Protein AF-A0A9X3Z3B1-F1 (afdb_monomer)

Structure (mmCIF, N/CA/C/O backbone):
data_AF-A0A9X3Z3B1-F1
#
_entry.id   AF-A0A9X3Z3B1-F1
#
loop_
_atom_site.group_PDB
_atom_site.id
_atom_site.type_symbol
_atom_site.label_atom_id
_atom_site.label_alt_id
_atom_site.label_comp_id
_atom_site.label_asym_id
_atom_site.label_entity_id
_atom_site.label_seq_id
_atom_site.pdbx_PDB_ins_code
_atom_site.Cartn_x
_atom_site.Cartn_y
_atom_site.Cartn_z
_atom_site.occupancy
_atom_site.B_iso_or_equiv
_atom_site.auth_seq_id
_atom_site.auth_comp_id
_atom_site.auth_asym_id
_atom_site.auth_atom_id
_atom_site.pdbx_PDB_model_num
ATOM 1 N N . MET A 1 1 ? -7.971 11.967 -8.838 1.00 81.00 1 MET A N 1
ATOM 2 C CA . MET A 1 1 ? -7.558 12.419 -7.472 1.00 81.00 1 MET A CA 1
ATOM 3 C C . MET A 1 1 ? -6.327 11.629 -7.099 1.00 81.00 1 MET A C 1
ATOM 5 O O . MET A 1 1 ? -6.413 10.406 -7.137 1.00 81.00 1 MET A O 1
ATOM 9 N N . LYS A 1 2 ? -5.225 12.298 -6.741 1.00 92.19 2 LYS A N 1
ATOM 10 C CA . LYS A 1 2 ? -3.975 11.600 -6.433 1.00 92.19 2 LYS A CA 1
ATOM 11 C C . LYS A 1 2 ? -4.086 10.761 -5.150 1.00 92.19 2 LYS A C 1
ATOM 13 O O . LYS A 1 2 ? -4.797 11.126 -4.207 1.00 92.19 2 LYS A O 1
ATOM 18 N N . ARG A 1 3 ? -3.428 9.605 -5.148 1.00 94.69 3 ARG A N 1
ATOM 19 C CA . ARG A 1 3 ? -3.309 8.658 -4.034 1.00 94.69 3 ARG A CA 1
ATOM 20 C C . ARG A 1 3 ? -1.833 8.445 -3.736 1.00 94.69 3 ARG A C 1
ATOM 22 O O . ARG A 1 3 ? -1.022 8.413 -4.650 1.00 94.69 3 ARG A O 1
ATOM 29 N N . ARG A 1 4 ? -1.506 8.221 -2.467 1.00 96.62 4 ARG A N 1
ATOM 30 C CA . ARG A 1 4 ? -0.172 7.772 -2.071 1.00 96.62 4 ARG A CA 1
ATOM 31 C C . ARG A 1 4 ? -0.033 6.298 -2.436 1.00 96.62 4 ARG A C 1
ATOM 33 O O . ARG A 1 4 ? -0.866 5.491 -2.013 1.00 96.62 4 ARG A O 1
ATOM 40 N N . VAL A 1 5 ? 0.986 5.943 -3.207 1.00 97.50 5 VAL A N 1
ATOM 41 C CA . VAL A 1 5 ? 1.285 4.555 -3.581 1.00 97.50 5 VAL A CA 1
ATOM 42 C C . VAL A 1 5 ? 2.751 4.250 -3.347 1.00 97.50 5 VAL A C 1
ATOM 44 O O . VAL A 1 5 ? 3.597 5.110 -3.564 1.00 97.50 5 VAL A O 1
ATOM 47 N N . LYS A 1 6 ? 3.050 3.029 -2.915 1.00 97.81 6 LYS A N 1
ATOM 48 C CA . LYS A 1 6 ? 4.405 2.488 -2.911 1.00 97.81 6 LYS A CA 1
ATOM 49 C C . LYS A 1 6 ? 4.588 1.629 -4.149 1.00 97.81 6 LYS A C 1
ATOM 51 O O . LYS A 1 6 ? 3.731 0.786 -4.411 1.00 97.81 6 LYS A O 1
ATOM 56 N N . VAL A 1 7 ? 5.685 1.820 -4.869 1.00 97.75 7 VAL A N 1
ATOM 57 C CA . VAL A 1 7 ? 6.065 0.940 -5.981 1.00 97.75 7 VAL A CA 1
ATOM 58 C C . VAL A 1 7 ? 6.577 -0.377 -5.397 1.00 97.75 7 VAL A C 1
ATOM 60 O O . VAL A 1 7 ? 7.420 -0.367 -4.498 1.00 97.75 7 VAL A O 1
ATOM 63 N N . THR A 1 8 ? 6.025 -1.499 -5.849 1.00 97.00 8 THR A N 1
ATOM 64 C CA . THR A 1 8 ? 6.290 -2.841 -5.305 1.00 97.00 8 THR A CA 1
ATOM 65 C C . THR A 1 8 ? 6.395 -3.880 -6.422 1.00 97.00 8 THR A C 1
ATOM 67 O O . THR A 1 8 ? 5.765 -4.935 -6.356 1.00 97.00 8 THR A O 1
ATOM 70 N N . ILE A 1 9 ? 7.147 -3.570 -7.475 1.00 96.56 9 ILE A N 1
ATOM 71 C CA . ILE A 1 9 ? 7.357 -4.473 -8.610 1.00 96.56 9 ILE A CA 1
ATOM 72 C C . ILE A 1 9 ? 8.182 -5.674 -8.128 1.00 96.56 9 ILE A C 1
ATOM 74 O O . ILE A 1 9 ? 9.300 -5.508 -7.632 1.00 96.56 9 ILE A O 1
ATOM 78 N N . GLU A 1 10 ? 7.615 -6.876 -8.252 1.00 95.00 10 GLU A N 1
ATOM 79 C CA . GLU A 1 10 ? 8.269 -8.138 -7.867 1.00 95.00 10 GLU A CA 1
ATOM 80 C C . GLU A 1 10 ? 9.042 -8.773 -9.031 1.00 95.00 10 GLU A C 1
ATOM 82 O O . GLU A 1 10 ? 10.077 -9.401 -8.809 1.00 95.00 10 GLU A O 1
ATOM 87 N N . ASP A 1 11 ? 8.556 -8.595 -10.262 1.00 94.94 11 ASP A N 1
ATOM 88 C CA . ASP A 1 11 ? 9.176 -9.108 -11.481 1.00 94.94 11 ASP A CA 1
ATOM 89 C C . ASP A 1 11 ? 9.171 -8.034 -12.571 1.00 94.94 11 ASP A C 1
ATOM 91 O O . ASP A 1 11 ? 8.121 -7.554 -12.990 1.00 94.94 11 ASP A O 1
ATOM 95 N N . PHE A 1 12 ? 10.363 -7.669 -13.033 1.00 94.56 12 PHE A N 1
ATOM 96 C CA . PHE A 1 12 ? 10.569 -6.670 -14.080 1.00 94.56 12 PHE A CA 1
ATOM 97 C C . PHE A 1 12 ? 10.581 -7.274 -15.490 1.00 94.56 12 PHE A C 1
ATOM 99 O O . PHE A 1 12 ? 10.636 -6.526 -16.469 1.00 94.56 12 PHE A O 1
ATOM 106 N N . ALA A 1 13 ? 10.556 -8.605 -15.633 1.00 92.44 13 ALA A N 1
ATOM 107 C CA . ALA A 1 13 ? 10.573 -9.247 -16.945 1.00 92.44 13 ALA A CA 1
ATOM 108 C C . ALA A 1 13 ? 9.400 -8.799 -17.842 1.00 92.44 13 ALA A C 1
ATOM 110 O O . ALA A 1 13 ? 9.674 -8.422 -18.984 1.00 92.44 13 ALA A O 1
ATOM 111 N N . PRO A 1 14 ? 8.142 -8.718 -17.353 1.00 90.12 14 PRO A N 1
ATOM 112 C CA . PRO A 1 14 ? 7.031 -8.225 -18.163 1.00 90.12 14 PRO A CA 1
ATOM 113 C C . PRO A 1 14 ? 7.226 -6.776 -18.619 1.00 90.12 14 PRO A C 1
ATOM 115 O O . PRO A 1 14 ? 6.960 -6.463 -19.777 1.00 90.12 14 PRO A O 1
ATOM 118 N N . LEU A 1 15 ? 7.737 -5.894 -17.754 1.00 88.94 15 LEU A N 1
ATOM 119 C CA . LEU A 1 15 ? 8.029 -4.505 -18.123 1.00 88.94 15 L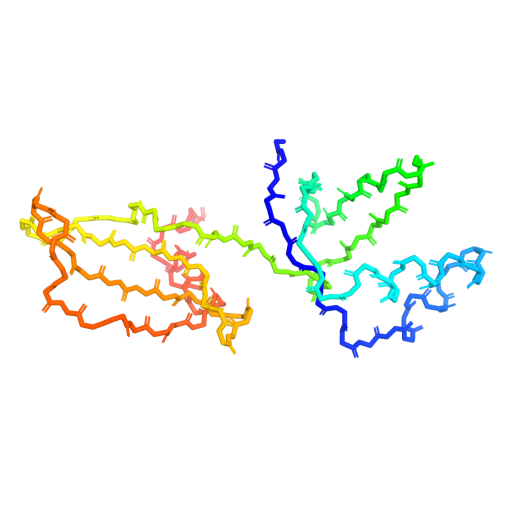EU A CA 1
ATOM 120 C C . LEU A 1 15 ? 9.072 -4.460 -19.242 1.00 88.94 15 LEU A C 1
ATOM 122 O O . LEU A 1 15 ? 8.847 -3.859 -20.288 1.00 88.94 15 LEU A O 1
ATOM 126 N N . LYS A 1 16 ? 10.182 -5.182 -19.080 1.00 88.50 16 LYS A N 1
ATOM 127 C CA . LYS A 1 16 ? 11.273 -5.206 -20.061 1.00 88.50 16 LYS A CA 1
ATOM 128 C C . LYS A 1 16 ? 10.841 -5.682 -21.453 1.00 88.50 16 LYS A C 1
ATOM 130 O O . LYS A 1 16 ? 11.405 -5.224 -22.443 1.00 88.50 16 LYS A O 1
ATOM 135 N N . GLU A 1 17 ? 9.883 -6.601 -21.535 1.00 87.19 17 GLU A N 1
ATOM 136 C CA . GLU A 1 17 ? 9.350 -7.097 -22.811 1.00 87.19 17 GLU A CA 1
ATOM 137 C C . GLU A 1 17 ? 8.430 -6.090 -23.517 1.00 87.19 17 GLU A C 1
ATOM 139 O O . GLU A 1 17 ? 8.312 -6.137 -24.741 1.00 87.19 17 GLU A O 1
ATOM 144 N N . ASN A 1 18 ? 7.795 -5.187 -22.763 1.00 85.00 18 ASN A N 1
ATOM 145 C CA . ASN A 1 18 ? 6.780 -4.262 -23.273 1.00 85.00 18 ASN A CA 1
ATOM 146 C C . ASN A 1 18 ? 7.262 -2.805 -23.392 1.00 85.00 18 ASN A C 1
ATOM 148 O O . ASN A 1 18 ? 6.598 -2.004 -24.049 1.00 85.00 18 ASN A O 1
ATOM 152 N N . LEU A 1 19 ? 8.403 -2.450 -22.791 1.00 87.12 19 LEU A N 1
ATOM 153 C CA . LEU A 1 19 ? 8.980 -1.111 -22.906 1.00 87.12 19 LEU A CA 1
ATOM 154 C C . LEU A 1 19 ? 9.482 -0.835 -24.328 1.00 87.12 19 LEU A C 1
ATOM 156 O O . LEU A 1 19 ? 10.226 -1.620 -24.920 1.00 87.12 19 LEU A O 1
ATOM 160 N N . ASN A 1 20 ? 9.124 0.338 -24.853 1.00 82.38 20 ASN A N 1
ATOM 161 C CA . ASN A 1 20 ? 9.604 0.805 -26.154 1.00 82.38 20 ASN A CA 1
ATOM 162 C C . ASN A 1 20 ? 11.074 1.248 -26.093 1.00 82.38 20 ASN A C 1
ATOM 164 O O . ASN A 1 20 ? 11.803 1.093 -27.075 1.00 82.38 20 ASN A O 1
ATOM 168 N N . ASN A 1 21 ? 11.509 1.784 -24.947 1.00 85.25 21 ASN A N 1
ATOM 169 C CA . ASN A 1 21 ? 12.893 2.151 -24.680 1.00 85.25 21 ASN A CA 1
ATOM 170 C C . ASN A 1 21 ? 13.428 1.362 -23.468 1.00 85.25 21 ASN A C 1
ATOM 172 O O . ASN A 1 21 ? 12.957 1.565 -22.352 1.00 85.25 21 ASN A O 1
ATOM 176 N N . PRO A 1 22 ? 14.445 0.498 -23.639 1.00 81.94 22 PRO A N 1
ATOM 177 C CA . PRO A 1 22 ? 15.042 -0.248 -22.531 1.00 81.94 22 PRO A CA 1
ATOM 178 C C . PRO A 1 22 ? 15.634 0.620 -21.412 1.00 81.94 22 PRO A C 1
ATOM 180 O O . PRO A 1 22 ? 15.783 0.128 -20.296 1.00 81.94 22 PRO A O 1
ATOM 183 N N . GLU A 1 23 ? 15.989 1.879 -21.691 1.00 82.25 23 GLU A N 1
ATOM 184 C CA . GLU A 1 23 ? 16.511 2.810 -20.681 1.00 82.25 23 GLU A CA 1
ATOM 185 C C . GLU A 1 23 ? 15.436 3.232 -19.666 1.00 82.25 23 GLU A C 1
ATOM 187 O O . GLU A 1 23 ? 15.770 3.501 -18.514 1.00 82.25 23 GLU A O 1
ATOM 192 N N . GLU A 1 24 ? 14.151 3.184 -20.042 1.00 88.44 24 GLU A N 1
ATOM 193 C CA . GLU A 1 24 ? 13.030 3.483 -19.138 1.00 88.44 24 GLU A CA 1
ATOM 194 C C . GLU A 1 24 ? 12.956 2.482 -17.980 1.00 88.44 24 GLU A C 1
ATOM 196 O O . GLU A 1 24 ? 12.488 2.832 -16.901 1.00 88.44 24 GLU A O 1
ATOM 201 N N . LEU A 1 25 ? 13.486 1.261 -18.146 1.00 93.44 25 LEU A N 1
ATOM 202 C CA . LEU A 1 25 ? 13.518 0.255 -17.081 1.00 93.44 25 LEU A CA 1
ATOM 203 C C . LEU A 1 25 ? 14.225 0.777 -15.821 1.00 93.44 25 LEU A C 1
ATOM 205 O O . LEU A 1 25 ? 13.794 0.480 -14.707 1.00 93.44 25 LEU A O 1
ATOM 209 N N . ALA A 1 26 ? 15.261 1.603 -15.996 1.00 93.31 26 ALA A N 1
ATOM 210 C CA . ALA A 1 26 ? 16.003 2.190 -14.887 1.00 93.31 26 ALA A CA 1
ATOM 211 C C . ALA A 1 26 ? 15.130 3.115 -14.021 1.00 93.31 26 ALA A C 1
ATOM 213 O O . ALA A 1 26 ? 15.373 3.224 -12.820 1.00 93.31 26 ALA A O 1
ATOM 214 N N . LEU A 1 27 ? 14.093 3.741 -14.594 1.00 94.56 27 LEU A N 1
ATOM 215 C CA . LEU A 1 27 ? 13.135 4.567 -13.852 1.00 94.56 27 LEU A CA 1
ATOM 216 C C . LEU A 1 27 ? 12.298 3.707 -12.906 1.00 94.56 27 LEU A C 1
ATOM 218 O O . LEU A 1 27 ? 12.156 4.037 -11.731 1.00 94.56 27 LEU A O 1
ATOM 222 N N . TYR A 1 28 ? 11.786 2.577 -13.404 1.00 95.69 28 TYR A N 1
ATOM 223 C CA . TYR A 1 28 ? 10.999 1.634 -12.607 1.00 95.69 28 TYR A CA 1
ATOM 224 C C . TYR A 1 28 ? 11.846 1.010 -11.496 1.00 95.69 28 TYR A C 1
ATOM 226 O O . TYR A 1 28 ? 11.398 0.919 -10.354 1.00 95.69 28 TYR A O 1
ATOM 234 N N . GLU A 1 29 ? 13.083 0.614 -11.808 1.00 95.62 29 GLU A N 1
ATOM 235 C CA . GLU A 1 29 ? 14.027 0.081 -10.820 1.00 95.62 29 GLU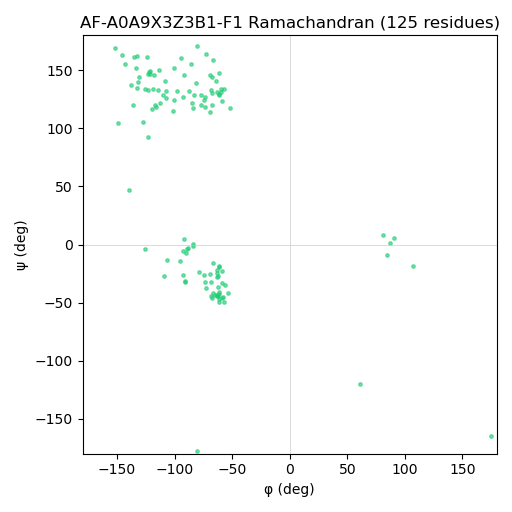 A CA 1
ATOM 236 C C . GLU A 1 29 ? 14.360 1.117 -9.740 1.00 95.62 29 GLU A C 1
ATOM 238 O O . GLU A 1 29 ? 14.347 0.788 -8.554 1.00 95.62 29 GLU A O 1
ATOM 243 N N . ALA A 1 30 ? 14.606 2.372 -10.131 1.00 95.31 30 ALA A N 1
ATOM 244 C CA . ALA A 1 30 ? 14.896 3.461 -9.201 1.00 95.31 30 ALA A CA 1
ATOM 245 C C . ALA A 1 30 ? 13.682 3.859 -8.349 1.00 95.31 30 ALA A C 1
ATOM 247 O O . ALA A 1 30 ? 13.851 4.266 -7.201 1.00 95.31 30 ALA A O 1
ATOM 248 N N . ALA A 1 31 ? 12.468 3.746 -8.890 1.00 96.06 31 ALA A N 1
ATOM 249 C CA . ALA A 1 31 ? 11.240 4.048 -8.165 1.00 96.06 31 ALA A CA 1
ATOM 250 C C . ALA A 1 31 ? 10.814 2.922 -7.209 1.00 96.06 31 ALA A C 1
ATOM 252 O O . ALA A 1 31 ? 10.094 3.178 -6.239 1.00 96.06 31 ALA A O 1
ATOM 253 N N . ASN A 1 32 ? 11.240 1.679 -7.452 1.00 97.38 32 ASN A N 1
ATOM 254 C CA . ASN A 1 32 ? 10.788 0.526 -6.680 1.00 97.38 32 ASN A CA 1
ATOM 255 C C . ASN A 1 32 ? 11.124 0.657 -5.185 1.00 97.38 32 ASN A C 1
ATOM 257 O O . ASN A 1 32 ? 12.245 0.976 -4.795 1.00 97.38 32 ASN A O 1
ATOM 261 N N . GLY A 1 33 ? 10.139 0.406 -4.324 1.00 96.12 33 GLY A N 1
ATOM 262 C CA . GLY A 1 33 ? 10.252 0.563 -2.874 1.00 96.12 33 GLY A CA 1
ATOM 263 C C . GLY A 1 33 ? 10.004 1.982 -2.344 1.00 96.12 33 GLY A C 1
ATOM 264 O O . GLY A 1 33 ? 9.872 2.143 -1.127 1.00 96.12 33 GLY A O 1
ATOM 265 N N . HIS A 1 34 ? 9.884 2.994 -3.208 1.00 96.75 34 HIS A N 1
ATOM 266 C CA . HIS A 1 34 ? 9.581 4.374 -2.817 1.00 96.75 34 HIS A CA 1
ATOM 267 C C . HIS A 1 34 ? 8.078 4.686 -2.887 1.00 96.75 34 HIS A C 1
ATOM 269 O O . HIS A 1 34 ? 7.305 3.974 -3.530 1.00 96.75 34 HIS A O 1
ATOM 275 N N . ILE A 1 35 ? 7.662 5.746 -2.181 1.00 96.75 35 ILE A N 1
ATOM 276 C CA . ILE A 1 35 ? 6.269 6.210 -2.120 1.00 96.75 35 ILE A CA 1
ATOM 277 C C . ILE A 1 35 ? 6.111 7.499 -2.922 1.00 96.75 35 ILE A C 1
ATOM 279 O O . ILE A 1 35 ? 6.859 8.455 -2.714 1.00 96.75 35 ILE A O 1
ATOM 283 N N . TYR A 1 36 ? 5.085 7.541 -3.768 1.00 97.00 36 TYR A N 1
ATOM 284 C CA . TYR A 1 36 ? 4.764 8.664 -4.643 1.00 97.00 36 TYR A CA 1
ATOM 285 C C . TYR A 1 36 ? 3.285 9.033 -4.570 1.00 97.00 36 TYR A C 1
ATOM 287 O O . TYR A 1 36 ? 2.441 8.242 -4.145 1.00 97.00 36 TYR A O 1
ATOM 295 N N . ASP A 1 37 ? 2.972 10.244 -5.021 1.00 96.94 37 ASP A N 1
ATOM 296 C CA . ASP A 1 37 ? 1.609 10.624 -5.372 1.00 96.94 37 ASP A CA 1
ATOM 297 C C . ASP A 1 37 ? 1.310 10.166 -6.803 1.00 96.94 37 ASP A C 1
ATOM 299 O O . ASP A 1 37 ? 1.934 10.640 -7.749 1.00 96.94 37 ASP A O 1
ATOM 303 N N . ALA A 1 38 ? 0.333 9.274 -6.954 1.00 97.62 38 ALA A N 1
ATOM 304 C CA . ALA A 1 38 ? -0.081 8.711 -8.234 1.00 97.62 38 ALA A CA 1
ATOM 305 C C . ALA A 1 38 ? -1.530 9.058 -8.574 1.00 97.62 38 ALA A C 1
ATOM 307 O O . ALA A 1 38 ? -2.397 9.111 -7.693 1.00 97.62 38 ALA A O 1
ATOM 308 N N . GLU A 1 39 ? -1.815 9.248 -9.855 1.00 97.44 39 GLU A N 1
ATOM 309 C CA . GLU A 1 39 ? -3.177 9.202 -10.382 1.00 97.44 39 GLU A CA 1
ATOM 310 C C . GLU A 1 39 ? -3.560 7.743 -10.651 1.00 97.44 39 GLU A C 1
ATOM 312 O O . GLU A 1 39 ? -2.797 7.013 -11.266 1.00 97.44 39 GLU A O 1
ATOM 317 N N . ILE A 1 40 ? -4.709 7.300 -10.130 1.00 96.56 40 ILE A N 1
ATOM 318 C CA . ILE A 1 40 ? -5.204 5.935 -10.350 1.00 96.56 40 ILE A CA 1
ATOM 319 C C . ILE A 1 40 ? -6.291 5.990 -11.414 1.00 96.56 40 ILE A C 1
ATOM 321 O O . ILE A 1 40 ? -7.351 6.584 -11.180 1.00 96.56 40 ILE A O 1
ATOM 325 N N . GLU A 1 41 ? -6.012 5.364 -12.547 1.00 95.44 41 GLU A N 1
ATOM 326 C CA . GLU A 1 41 ? -6.893 5.278 -13.698 1.00 95.44 41 GLU A CA 1
ATOM 327 C C . GLU A 1 41 ? -8.068 4.323 -13.454 1.00 95.44 41 GLU A C 1
ATOM 329 O O . GLU A 1 41 ? -8.107 3.525 -12.512 1.00 95.44 41 GLU A O 1
ATOM 334 N N . HIS A 1 42 ? -9.082 4.432 -14.310 1.00 92.88 42 HIS A N 1
ATOM 335 C CA . HIS A 1 42 ? -10.322 3.657 -14.209 1.00 92.88 42 HIS A CA 1
ATOM 336 C C . HIS A 1 42 ? -10.129 2.134 -14.337 1.00 92.88 42 HIS A C 1
ATOM 338 O O . HIS A 1 42 ? -10.935 1.369 -13.802 1.00 92.88 42 HIS A O 1
ATOM 344 N N . ASP A 1 43 ? -9.085 1.704 -15.040 1.00 92.88 43 ASP A N 1
ATOM 345 C CA . ASP A 1 43 ? -8.667 0.312 -15.225 1.00 92.88 43 ASP A CA 1
ATOM 346 C C . ASP A 1 43 ? -7.712 -0.181 -14.121 1.00 92.88 43 ASP A C 1
ATOM 348 O O . ASP A 1 43 ? -7.382 -1.367 -14.067 1.00 92.88 43 ASP A O 1
ATOM 352 N N . GLY A 1 44 ? -7.340 0.704 -13.192 1.00 94.00 44 GLY A N 1
ATOM 353 C CA . GLY A 1 44 ? -6.489 0.404 -12.049 1.00 94.00 44 GLY A CA 1
ATOM 354 C C . GLY A 1 44 ? -4.998 0.594 -12.301 1.00 94.00 44 GLY A C 1
ATOM 355 O O . GLY A 1 44 ? -4.219 0.262 -11.410 1.00 94.00 44 GLY A O 1
ATOM 356 N N . TYR A 1 45 ? -4.585 1.118 -13.455 1.00 96.50 45 TYR A N 1
ATOM 357 C CA . TYR A 1 45 ? -3.201 1.552 -13.633 1.00 96.50 45 TYR A CA 1
ATOM 358 C C . TYR A 1 45 ? -2.915 2.799 -12.788 1.00 96.50 45 TYR A C 1
ATOM 360 O O . TYR A 1 45 ? -3.795 3.632 -12.553 1.00 96.50 45 TYR A O 1
ATOM 368 N N . ALA A 1 46 ? -1.690 2.913 -12.282 1.00 97.56 46 ALA A N 1
ATOM 369 C CA . ALA A 1 46 ? -1.239 4.058 -11.502 1.00 97.56 46 ALA A CA 1
ATOM 370 C C . ALA A 1 46 ? -0.172 4.840 -12.269 1.00 97.56 46 ALA A C 1
ATOM 372 O O . ALA A 1 46 ? 0.887 4.302 -12.576 1.00 97.56 46 ALA A O 1
ATOM 373 N N . VAL A 1 47 ? -0.426 6.122 -12.520 1.00 97.25 47 VAL A N 1
ATOM 374 C CA . VAL A 1 47 ? 0.504 7.028 -13.203 1.00 97.25 47 VAL A CA 1
ATOM 375 C C . VAL A 1 47 ? 1.215 7.901 -12.173 1.00 97.25 47 VAL A C 1
ATOM 377 O O . VAL A 1 47 ? 0.566 8.584 -11.372 1.00 97.25 47 VAL A O 1
ATOM 380 N N . ILE A 1 48 ? 2.547 7.880 -12.188 1.00 97.06 48 ILE A N 1
ATOM 381 C CA . ILE A 1 48 ? 3.407 8.680 -11.308 1.00 97.06 48 ILE A CA 1
ATOM 382 C C . ILE A 1 48 ? 4.225 9.648 -12.157 1.00 97.06 48 ILE A C 1
ATOM 384 O O . ILE A 1 48 ? 5.066 9.218 -12.941 1.00 97.06 48 ILE A O 1
ATOM 388 N N . ASP A 1 49 ? 4.031 10.946 -11.926 1.00 95.31 49 ASP A N 1
ATOM 389 C CA . ASP A 1 49 ? 4.904 11.993 -12.461 1.00 95.31 49 ASP A CA 1
ATOM 390 C C . ASP A 1 49 ? 6.200 12.044 -11.632 1.00 95.31 49 ASP A C 1
ATOM 392 O O . ASP A 1 49 ? 6.160 12.295 -10.419 1.00 95.31 49 ASP A O 1
ATOM 396 N N . LEU A 1 50 ? 7.349 11.820 -12.267 1.00 90.81 50 LEU A N 1
ATOM 397 C CA . LEU A 1 50 ? 8.662 11.910 -11.636 1.00 90.81 50 LEU A CA 1
ATOM 398 C C . LEU A 1 50 ? 9.191 13.362 -11.654 1.00 90.81 50 LEU A C 1
ATOM 400 O O . LEU A 1 50 ? 8.783 14.180 -12.483 1.00 90.81 50 LEU A O 1
ATOM 404 N N . PRO A 1 51 ? 10.096 13.740 -10.726 1.00 83.69 51 PRO A N 1
ATOM 405 C CA . PRO A 1 51 ? 10.554 15.129 -10.587 1.00 83.69 51 PRO A CA 1
ATOM 406 C C . PRO A 1 51 ? 11.306 15.711 -11.794 1.00 83.69 51 PRO A C 1
ATOM 408 O O . PRO A 1 51 ? 11.398 16.931 -11.921 1.00 83.69 51 PRO A O 1
ATOM 411 N N . ASP A 1 52 ? 11.876 14.863 -12.644 1.00 85.25 52 ASP A N 1
ATOM 412 C CA . ASP A 1 52 ? 12.602 15.222 -13.868 1.00 85.25 52 ASP A CA 1
ATOM 413 C C . ASP A 1 52 ? 11.683 15.443 -15.082 1.00 85.25 52 ASP A C 1
ATOM 415 O O . ASP A 1 52 ? 12.159 15.825 -16.152 1.00 85.25 52 ASP A O 1
ATOM 419 N N . GLY A 1 53 ? 10.368 15.295 -14.899 1.00 85.75 53 GLY A N 1
ATOM 420 C CA . GLY A 1 53 ? 9.372 15.428 -15.959 1.00 85.75 53 GLY A CA 1
ATOM 421 C C . GLY A 1 53 ? 9.121 14.132 -16.727 1.00 85.75 53 GLY A C 1
ATOM 422 O O . GLY A 1 53 ? 8.305 14.145 -17.649 1.00 85.75 53 GLY A O 1
ATOM 423 N N . GLU A 1 54 ? 9.781 13.035 -16.351 1.00 91.69 54 GLU A N 1
ATOM 424 C CA . GLU A 1 54 ? 9.422 11.699 -16.817 1.00 91.69 54 GLU A CA 1
ATOM 425 C C . GLU A 1 54 ? 8.237 11.153 -16.011 1.00 91.69 54 GLU A C 1
ATOM 427 O O . GLU A 1 54 ? 7.799 11.747 -15.022 1.00 91.69 54 GLU A O 1
ATOM 432 N N . TYR A 1 55 ? 7.674 10.028 -16.440 1.00 94.25 55 TYR A N 1
ATOM 433 C CA . TYR A 1 55 ? 6.607 9.358 -15.707 1.00 94.25 55 TYR A CA 1
ATOM 434 C C . TYR A 1 55 ? 6.755 7.845 -15.814 1.00 94.25 55 TYR A C 1
ATOM 436 O O . TYR A 1 55 ? 7.345 7.331 -16.763 1.00 94.25 55 TYR A O 1
ATOM 444 N N . ILE A 1 56 ? 6.197 7.141 -14.834 1.00 95.19 56 ILE A N 1
ATOM 445 C CA . ILE A 1 56 ? 6.043 5.687 -14.878 1.00 95.19 56 ILE A CA 1
ATOM 446 C C . ILE A 1 56 ? 4.571 5.323 -14.740 1.00 95.19 56 ILE A C 1
ATOM 448 O O . ILE A 1 56 ? 3.812 5.995 -14.034 1.00 95.19 56 ILE A O 1
ATOM 452 N N . GLU A 1 57 ? 4.180 4.248 -15.411 1.00 95.56 57 GLU A N 1
ATOM 453 C CA . GLU A 1 57 ? 2.836 3.692 -15.361 1.00 95.56 57 GLU A CA 1
ATOM 454 C C . GLU A 1 57 ? 2.911 2.282 -14.774 1.00 95.56 57 GLU A C 1
ATOM 456 O O . GLU A 1 57 ? 3.602 1.412 -15.295 1.00 95.56 57 GLU A O 1
ATOM 461 N N . LEU A 1 58 ? 2.225 2.070 -13.655 1.00 96.38 58 LEU A N 1
ATOM 462 C CA . LEU A 1 58 ? 2.273 0.827 -12.894 1.00 96.38 58 LEU A CA 1
ATOM 463 C C . LEU A 1 58 ? 0.967 0.066 -13.069 1.00 96.38 58 LEU A C 1
ATOM 465 O O . LEU A 1 58 ? -0.114 0.589 -12.784 1.00 96.38 58 LEU A O 1
ATOM 469 N N . ALA A 1 59 ? 1.071 -1.190 -13.479 1.00 95.12 59 ALA A N 1
ATOM 470 C CA . ALA A 1 59 ? -0.064 -2.084 -13.589 1.00 95.12 59 ALA A CA 1
ATOM 471 C C . ALA A 1 59 ? -0.663 -2.418 -12.210 1.00 95.12 59 ALA A C 1
ATOM 473 O O . ALA A 1 59 ? 0.024 -2.363 -11.179 1.00 95.12 59 ALA A O 1
ATOM 474 N N . PRO A 1 60 ? -1.938 -2.849 -12.162 1.00 93.50 60 PRO A N 1
ATOM 475 C CA . PRO A 1 60 ? -2.505 -3.433 -10.956 1.00 93.50 60 PRO A CA 1
ATOM 476 C C . PRO A 1 60 ? -1.615 -4.566 -10.421 1.00 93.50 60 PRO A C 1
ATOM 478 O O . PRO A 1 60 ? -1.420 -5.586 -11.077 1.00 93.50 60 PRO A O 1
ATOM 481 N N . GLY A 1 61 ? -1.093 -4.395 -9.206 1.00 92.94 61 GLY A N 1
ATOM 482 C CA . GLY A 1 61 ? -0.189 -5.354 -8.557 1.00 92.94 61 GLY A CA 1
ATOM 483 C C . GLY A 1 61 ? 1.274 -4.912 -8.492 1.00 92.94 61 GLY A C 1
ATOM 484 O O . GLY A 1 61 ? 1.996 -5.390 -7.620 1.00 92.94 61 GLY A O 1
ATOM 485 N N . GLU A 1 62 ? 1.687 -3.944 -9.310 1.00 96.50 62 GLU A N 1
ATOM 486 C CA . GLU A 1 62 ? 3.033 -3.344 -9.273 1.00 96.50 62 GLU A CA 1
ATOM 487 C C . GLU A 1 62 ? 3.163 -2.228 -8.228 1.00 96.50 62 GLU A C 1
ATOM 489 O O . GLU A 1 62 ? 4.231 -1.646 -8.037 1.00 96.50 62 GLU A O 1
ATOM 494 N N . TYR A 1 63 ? 2.076 -1.935 -7.518 1.00 97.25 63 TYR A N 1
ATOM 495 C CA . TYR A 1 63 ? 2.040 -0.944 -6.458 1.00 97.25 63 TYR A CA 1
ATOM 496 C C . TYR A 1 63 ? 1.087 -1.346 -5.334 1.00 97.25 63 TYR A C 1
ATOM 498 O O . TYR A 1 63 ? 0.186 -2.176 -5.494 1.00 97.25 63 TYR A O 1
ATOM 506 N N . GLN A 1 64 ? 1.253 -0.697 -4.185 1.00 97.12 64 GLN A N 1
ATOM 507 C CA . GLN A 1 64 ? 0.329 -0.766 -3.059 1.00 97.12 64 GLN A CA 1
ATOM 508 C C . GLN A 1 64 ? -0.153 0.634 -2.695 1.00 97.12 64 GLN A C 1
ATOM 510 O O . GLN A 1 64 ? 0.648 1.551 -2.533 1.00 97.12 64 GLN A O 1
ATOM 515 N N . ILE A 1 65 ? -1.465 0.809 -2.511 1.00 95.31 65 ILE A N 1
ATOM 516 C CA . ILE A 1 65 ? -2.009 2.061 -1.965 1.00 95.31 65 ILE A CA 1
ATOM 517 C C . ILE A 1 65 ? -1.576 2.184 -0.506 1.00 95.31 65 ILE A C 1
ATOM 519 O O . ILE A 1 65 ? -1.765 1.247 0.278 1.00 95.31 65 ILE A O 1
ATOM 523 N N . MET A 1 66 ? -1.040 3.348 -0.147 1.00 96.44 66 MET A N 1
ATOM 524 C CA . MET A 1 66 ? -0.503 3.625 1.179 1.00 96.44 66 MET A CA 1
ATOM 525 C C . MET A 1 66 ? -1.399 4.583 1.958 1.00 96.44 66 MET A C 1
ATOM 527 O O . MET A 1 66 ? -1.934 5.560 1.437 1.00 96.44 66 MET A O 1
ATOM 531 N N . ILE A 1 67 ? -1.533 4.292 3.246 1.00 96.06 67 ILE A N 1
ATOM 532 C CA . ILE A 1 67 ? -2.149 5.151 4.253 1.00 96.06 67 ILE A CA 1
ATOM 533 C C . ILE A 1 67 ? -1.067 5.337 5.314 1.00 96.06 67 ILE A C 1
ATOM 535 O O . ILE A 1 67 ? -0.880 4.463 6.153 1.00 96.06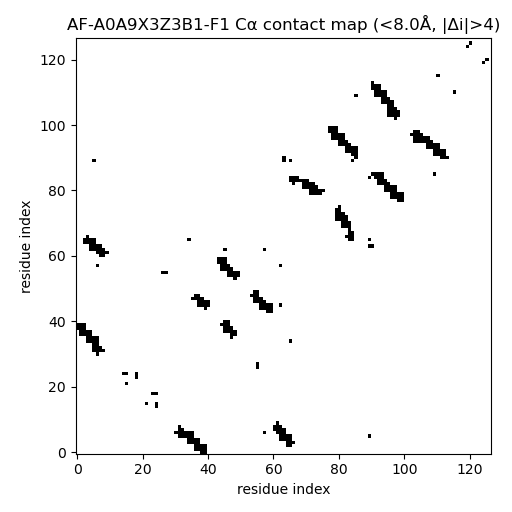 67 ILE A O 1
ATOM 539 N N . GLU A 1 68 ? -0.272 6.398 5.204 1.00 94.81 68 GLU A N 1
ATOM 540 C CA . GLU A 1 68 ? 0.931 6.580 6.036 1.00 94.81 68 GLU A CA 1
ATOM 541 C C . GLU A 1 68 ? 0.567 6.936 7.487 1.00 94.81 68 GLU A C 1
ATOM 543 O O . GLU A 1 68 ? 1.162 6.421 8.437 1.00 94.81 68 GLU A O 1
ATOM 548 N N . GLU A 1 69 ? -0.485 7.738 7.649 1.00 95.81 69 GLU A N 1
ATOM 549 C CA . GLU A 1 69 ? -0.986 8.200 8.941 1.00 95.81 69 GLU A CA 1
ATOM 550 C C . GLU A 1 69 ? -2.201 7.403 9.409 1.00 95.81 69 GLU A C 1
ATOM 552 O O . GLU A 1 69 ? -2.995 6.910 8.608 1.00 95.81 69 GLU A O 1
ATOM 557 N N . TRP A 1 70 ? -2.390 7.318 10.727 1.00 96.56 70 TRP A N 1
ATOM 558 C CA . TRP A 1 70 ? -3.608 6.739 11.287 1.00 96.56 70 TRP A CA 1
ATOM 559 C C . TRP A 1 70 ? -4.836 7.514 10.811 1.00 96.56 70 TRP A C 1
ATOM 561 O O . TRP A 1 70 ? -4.952 8.723 11.011 1.00 96.56 70 TRP A O 1
ATOM 571 N N . THR A 1 71 ? -5.770 6.800 10.190 1.00 96.06 71 THR A N 1
ATOM 572 C CA . THR A 1 71 ? -7.034 7.357 9.718 1.00 96.06 71 THR A CA 1
ATOM 573 C C . THR A 1 71 ? -8.211 6.624 10.334 1.00 96.06 71 THR A C 1
ATOM 575 O O . THR A 1 71 ? -8.152 5.422 10.599 1.00 96.06 71 THR A O 1
ATOM 578 N N . LYS A 1 72 ? -9.313 7.340 10.551 1.00 96.44 72 LYS A N 1
ATOM 579 C CA . LYS A 1 72 ? -10.532 6.762 11.114 1.00 96.44 72 LYS A CA 1
ATOM 580 C C . LYS A 1 72 ? -11.180 5.809 10.107 1.00 96.44 72 LYS A C 1
ATOM 582 O O . LYS A 1 72 ? -11.700 6.242 9.083 1.00 96.44 72 LYS A O 1
ATOM 587 N N . ALA A 1 73 ? -11.210 4.525 10.447 1.00 94.25 73 ALA A N 1
ATOM 588 C CA . ALA A 1 73 ? -11.885 3.477 9.685 1.00 94.25 73 ALA A CA 1
ATOM 589 C C . ALA A 1 73 ? -13.327 3.239 10.160 1.00 94.25 73 ALA A C 1
ATOM 591 O O . ALA A 1 73 ? -14.167 2.785 9.385 1.00 94.25 73 ALA A O 1
ATOM 592 N N . GLY A 1 74 ? -13.634 3.537 11.427 1.00 94.69 74 GLY A N 1
ATOM 593 C CA . GLY A 1 74 ? -14.967 3.309 11.983 1.00 94.69 74 GLY A CA 1
ATOM 594 C C . GLY A 1 74 ? -15.077 3.596 13.477 1.00 94.69 74 GLY A C 1
ATOM 595 O O . GLY A 1 74 ? -14.222 4.257 14.067 1.00 94.69 74 GLY A O 1
ATOM 596 N N . VAL A 1 75 ? -16.158 3.109 14.084 1.00 95.56 75 VAL A N 1
ATOM 597 C CA . VAL A 1 75 ? -16.445 3.223 15.522 1.00 95.56 75 VAL A CA 1
ATOM 598 C C . VAL A 1 75 ? -16.985 1.882 16.021 1.00 95.56 75 VAL A C 1
ATOM 600 O O . VAL A 1 75 ? -17.813 1.269 15.346 1.00 95.56 75 VAL A O 1
ATOM 603 N N . ILE A 1 76 ? -16.527 1.435 17.191 1.00 94.44 76 ILE A N 1
ATOM 604 C CA . ILE A 1 76 ? -17.014 0.236 17.885 1.00 94.44 76 ILE A CA 1
ATOM 605 C C . ILE A 1 76 ? -17.371 0.638 19.318 1.00 94.44 76 ILE A C 1
ATOM 607 O O . ILE A 1 76 ? -16.491 0.872 20.145 1.00 94.44 76 ILE A O 1
AT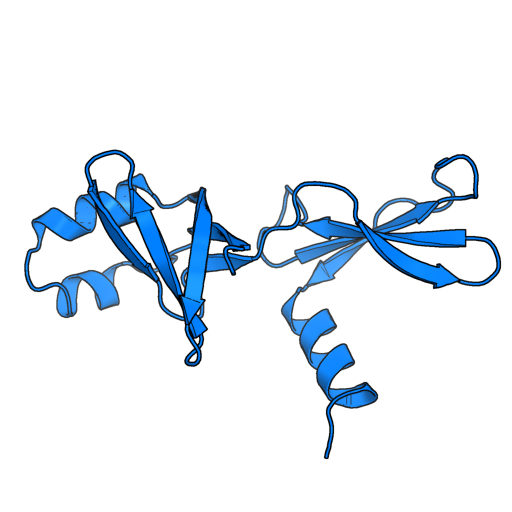OM 611 N N . GLY A 1 77 ? -18.668 0.743 19.614 1.00 94.88 77 GLY A N 1
ATOM 612 C CA . GLY A 1 77 ? -19.129 1.315 20.881 1.00 94.88 77 GLY A CA 1
ATOM 613 C C . GLY A 1 77 ? -18.665 2.768 21.022 1.00 94.88 77 GLY A C 1
ATOM 614 O O . GLY A 1 77 ? -18.991 3.600 20.181 1.00 94.88 77 GLY A O 1
ATOM 615 N N . GLU A 1 78 ? -17.888 3.058 22.066 1.00 95.50 78 GLU A N 1
ATOM 616 C CA . GLU A 1 78 ? -17.288 4.381 22.315 1.00 95.50 78 GLU A CA 1
ATOM 617 C C . GLU A 1 78 ? -15.869 4.528 21.733 1.00 95.50 78 GLU A C 1
ATOM 619 O O . GLU A 1 78 ? -15.282 5.608 21.789 1.00 95.50 78 GLU A O 1
ATOM 624 N N . LEU A 1 79 ? -15.300 3.452 21.178 1.00 97.06 79 LEU A N 1
ATOM 625 C CA . LEU A 1 79 ? -13.937 3.439 20.652 1.00 97.06 79 LEU A CA 1
ATOM 626 C C . LEU A 1 79 ? -13.913 3.786 19.164 1.00 97.06 79 LEU A C 1
ATOM 628 O O . LEU A 1 79 ? -14.796 3.396 18.397 1.00 97.06 79 LEU A O 1
ATOM 632 N N . THR A 1 80 ? -12.855 4.469 18.739 1.00 97.75 80 THR A N 1
ATOM 633 C CA . THR A 1 80 ? -12.580 4.726 17.324 1.00 97.75 80 THR A CA 1
ATOM 634 C C . THR A 1 80 ? -11.672 3.630 16.776 1.00 97.75 80 THR A C 1
ATOM 636 O O . THR A 1 80 ? -10.615 3.353 17.342 1.00 97.75 80 THR A O 1
ATOM 639 N N . LEU A 1 81 ? -12.089 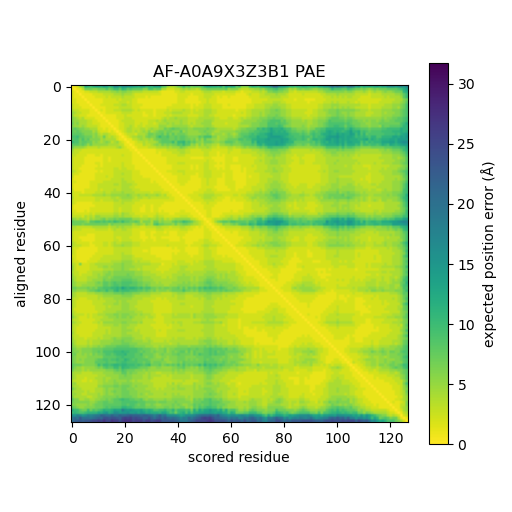3.008 15.671 1.00 97.06 81 LEU A N 1
ATOM 640 C CA . LEU A 1 81 ? -11.247 2.102 14.894 1.00 97.06 81 LEU A CA 1
ATOM 641 C C . LEU A 1 81 ? -10.413 2.939 13.933 1.00 97.06 81 LEU A C 1
ATOM 643 O O . LEU A 1 81 ? -10.967 3.650 13.089 1.00 97.06 81 LEU A O 1
ATOM 647 N N . GLU A 1 82 ? -9.097 2.827 14.040 1.00 97.44 82 GLU A N 1
ATOM 648 C CA . GLU A 1 82 ? -8.154 3.490 13.147 1.00 97.44 82 GLU A CA 1
ATOM 649 C C . GLU A 1 82 ? -7.394 2.468 12.311 1.00 97.44 82 GLU A C 1
ATOM 651 O O . GLU A 1 82 ? -7.156 1.341 12.751 1.00 97.44 82 GLU A O 1
ATOM 656 N N . THR A 1 83 ? -7.002 2.873 11.106 1.00 97.31 83 THR A N 1
ATOM 657 C CA . THR A 1 83 ? -6.179 2.070 10.208 1.00 97.31 83 THR A CA 1
ATOM 658 C C . THR A 1 83 ? -5.043 2.878 9.602 1.00 97.31 83 THR A C 1
ATOM 660 O O . THR A 1 83 ? -5.161 4.091 9.427 1.00 97.31 83 THR A O 1
ATOM 663 N N . LYS A 1 84 ? -3.952 2.194 9.274 1.00 97.19 84 LYS A N 1
ATOM 664 C CA . LYS A 1 84 ? -2.882 2.686 8.408 1.00 97.19 84 LYS A CA 1
ATOM 665 C C . LYS A 1 84 ? -2.217 1.505 7.700 1.00 97.19 84 LYS A C 1
ATOM 667 O O . LYS A 1 84 ? -2.456 0.354 8.059 1.00 97.19 84 LYS A O 1
ATOM 672 N N . SER A 1 85 ? -1.374 1.766 6.709 1.00 97.19 85 SER A N 1
ATOM 673 C CA . SER A 1 85 ? -0.532 0.724 6.110 1.00 97.19 85 SER A CA 1
ATOM 674 C C . SER A 1 85 ? 0.457 0.159 7.122 1.00 97.19 85 SER A C 1
ATOM 676 O O . SER A 1 85 ? 0.992 0.894 7.958 1.00 97.19 85 SER A O 1
ATOM 678 N N . ASP A 1 86 ? 0.664 -1.156 7.067 1.00 97.12 86 ASP A N 1
ATOM 679 C CA . ASP A 1 86 ? 1.650 -1.815 7.913 1.00 97.12 86 ASP A CA 1
ATOM 680 C C . ASP A 1 86 ? 3.064 -1.489 7.397 1.00 97.12 86 ASP A C 1
ATOM 682 O O . ASP A 1 86 ? 3.381 -1.812 6.255 1.00 97.12 86 ASP A O 1
ATOM 686 N N . PRO A 1 87 ? 3.928 -0.833 8.194 1.00 93.88 87 PRO A N 1
ATOM 687 C CA . PRO A 1 87 ? 5.290 -0.523 7.764 1.00 93.88 87 PRO A CA 1
ATOM 688 C C . PRO A 1 87 ? 6.175 -1.766 7.586 1.00 93.88 87 PRO A C 1
ATOM 690 O O . PRO A 1 87 ? 7.247 -1.649 6.995 1.00 93.88 87 PRO A O 1
ATOM 693 N N . ALA A 1 88 ? 5.774 -2.925 8.119 1.00 95.06 88 ALA A N 1
ATOM 694 C CA . ALA A 1 88 ? 6.500 -4.184 7.972 1.00 95.06 88 ALA A CA 1
ATOM 695 C C . ALA A 1 88 ? 5.978 -5.060 6.816 1.00 95.06 88 ALA A C 1
ATOM 697 O O . ALA A 1 88 ? 6.663 -6.005 6.430 1.00 95.06 88 ALA A O 1
ATOM 698 N N . ASP A 1 89 ? 4.793 -4.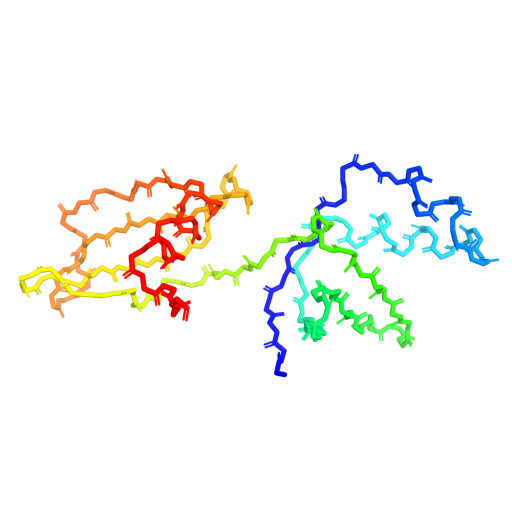761 6.272 1.00 96.06 89 ASP A N 1
ATOM 699 C CA . ASP A 1 89 ? 4.162 -5.519 5.188 1.00 96.06 89 ASP A CA 1
ATOM 700 C C . ASP A 1 89 ? 3.300 -4.597 4.309 1.00 96.06 89 ASP A C 1
ATOM 702 O O . ASP A 1 89 ? 2.174 -4.231 4.653 1.00 96.06 89 ASP A O 1
ATOM 706 N N . ASP A 1 90 ? 3.804 -4.260 3.119 1.00 94.44 90 ASP A N 1
ATOM 707 C CA . ASP A 1 90 ? 3.115 -3.367 2.179 1.00 94.44 90 ASP A CA 1
ATOM 708 C C . ASP A 1 90 ? 1.758 -3.914 1.706 1.00 94.44 90 ASP A C 1
ATOM 710 O O . ASP A 1 90 ? 0.906 -3.149 1.237 1.00 94.44 90 ASP A O 1
ATOM 714 N N . LYS A 1 91 ? 1.525 -5.226 1.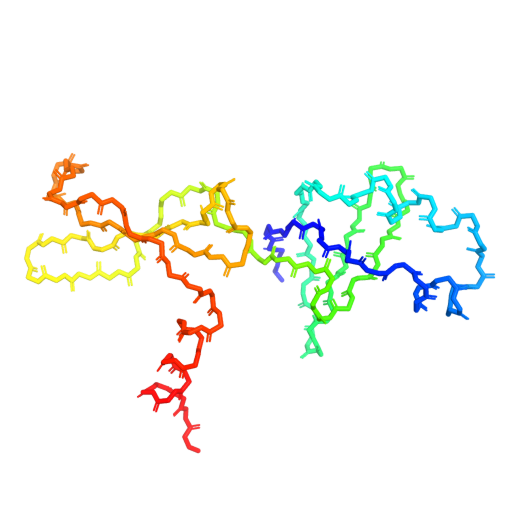844 1.00 95.44 91 LYS A N 1
ATOM 715 C CA . LYS A 1 91 ? 0.276 -5.901 1.474 1.00 95.44 91 LYS A CA 1
ATOM 716 C C . LYS A 1 91 ? -0.712 -5.975 2.641 1.00 95.44 91 LYS A C 1
ATOM 718 O O . LYS A 1 91 ? -1.794 -6.544 2.472 1.00 95.44 91 LYS A O 1
ATOM 723 N N . ALA A 1 92 ? -0.411 -5.361 3.787 1.00 97.56 92 ALA A N 1
ATOM 724 C CA . ALA A 1 92 ? -1.262 -5.366 4.971 1.00 97.56 92 ALA A CA 1
ATOM 725 C C . ALA A 1 92 ? -1.630 -3.962 5.488 1.00 97.56 92 ALA A C 1
ATOM 727 O O . ALA A 1 92 ? -1.037 -2.932 5.150 1.00 97.56 92 ALA A O 1
ATOM 728 N N . LEU A 1 93 ? -2.682 -3.927 6.303 1.00 97.56 93 LEU A N 1
ATOM 729 C CA . LEU A 1 93 ? -3.137 -2.767 7.060 1.00 97.56 93 LEU A CA 1
ATOM 730 C C . LEU A 1 93 ? -3.076 -3.094 8.549 1.00 97.56 93 LEU A C 1
ATOM 732 O O . LEU A 1 93 ? -3.571 -4.136 8.985 1.00 97.56 93 LEU A O 1
ATOM 736 N N . LEU A 1 94 ? -2.533 -2.169 9.333 1.00 97.75 94 LEU A N 1
ATOM 737 C CA . LEU A 1 94 ? -2.661 -2.191 10.781 1.00 97.75 94 LEU A CA 1
ATOM 738 C C . LEU A 1 94 ? -4.007 -1.596 11.186 1.00 97.75 94 LEU A C 1
ATOM 740 O O . LEU A 1 94 ? -4.428 -0.568 10.654 1.00 97.75 94 LEU A O 1
ATOM 744 N N . TYR A 1 95 ? -4.644 -2.217 12.171 1.00 97.19 95 TYR A N 1
ATOM 745 C CA . TYR A 1 95 ? -5.862 -1.732 12.809 1.00 97.19 95 TYR A CA 1
ATOM 746 C C . TYR A 1 95 ? -5.680 -1.651 14.312 1.00 97.19 95 TYR A C 1
ATOM 748 O O . TYR A 1 95 ? -5.208 -2.610 14.922 1.00 97.19 95 TYR A O 1
ATOM 756 N N . ARG A 1 96 ? -6.104 -0.541 14.914 1.00 97.06 96 ARG A N 1
ATOM 757 C CA . ARG A 1 96 ? -6.108 -0.358 16.372 1.00 97.06 96 ARG A CA 1
ATOM 758 C C . ARG A 1 96 ? -7.411 0.267 16.849 1.00 97.06 96 ARG A C 1
ATOM 760 O O . ARG A 1 96 ? -8.121 0.905 16.070 1.00 97.06 96 ARG A O 1
ATOM 767 N N . LEU A 1 97 ? -7.687 0.123 18.142 1.00 97.81 97 LEU A N 1
ATOM 768 C CA . LEU A 1 97 ? -8.784 0.813 18.815 1.00 97.81 97 LEU A CA 1
ATOM 769 C C . LEU A 1 97 ? -8.234 1.869 19.767 1.00 97.81 97 LEU A C 1
ATOM 771 O O . LEU A 1 97 ? -7.391 1.566 20.616 1.00 97.81 97 LEU A O 1
ATOM 775 N N . VAL A 1 98 ? -8.745 3.090 19.642 1.00 97.38 98 VAL A N 1
ATOM 776 C CA . VAL A 1 98 ? -8.405 4.222 20.510 1.00 97.38 98 VAL A CA 1
ATOM 777 C C . VAL A 1 98 ? -9.652 4.770 21.200 1.00 97.38 98 VAL A C 1
ATOM 779 O O . VAL A 1 98 ? -10.758 4.701 20.656 1.00 97.38 98 VAL A O 1
ATOM 782 N N . ASP A 1 99 ? -9.489 5.303 22.408 1.00 96.69 99 ASP A N 1
ATOM 783 C CA . ASP A 1 99 ? -10.554 6.044 23.092 1.00 96.69 99 ASP A CA 1
ATOM 784 C C . ASP A 1 99 ? -10.670 7.499 22.596 1.00 96.69 99 ASP A C 1
ATOM 786 O O . ASP A 1 99 ? -9.946 7.936 21.700 1.00 96.69 99 ASP A O 1
ATOM 790 N N . ALA A 1 100 ? -11.581 8.273 23.192 1.00 94.25 100 ALA A N 1
ATOM 791 C CA . ALA A 1 100 ? -11.810 9.675 22.837 1.00 94.25 100 ALA A CA 1
ATOM 792 C C . ALA A 1 100 ? -10.588 10.595 23.044 1.00 94.25 100 ALA A C 1
ATOM 794 O O . ALA A 1 100 ? -10.552 11.688 22.483 1.00 94.25 100 ALA A O 1
ATOM 795 N N . SER A 1 101 ? -9.597 10.174 23.839 1.00 94.81 101 SER A N 1
ATOM 796 C CA . SER A 1 101 ? -8.338 10.903 24.037 1.00 94.81 101 SER A CA 1
ATOM 797 C C . SER A 1 101 ? -7.250 10.513 23.029 1.00 94.81 101 SER A C 1
ATOM 799 O O . SER A 1 101 ? -6.172 11.103 23.037 1.00 94.81 101 SER A O 1
ATOM 801 N N . GLY A 1 102 ? -7.520 9.527 22.165 1.00 93.06 102 GLY A N 1
ATOM 802 C CA . GLY A 1 102 ? -6.536 8.934 21.259 1.00 93.06 102 GLY A CA 1
ATOM 803 C C . GLY A 1 102 ? -5.645 7.885 21.929 1.00 93.06 102 GLY A C 1
ATOM 804 O O . GLY A 1 102 ? -4.685 7.419 21.314 1.00 93.06 102 GLY A O 1
ATOM 805 N N . ALA A 1 103 ? -5.937 7.497 23.176 1.00 95.19 103 ALA A N 1
ATOM 806 C CA . ALA A 1 103 ? -5.169 6.475 23.871 1.00 95.19 103 ALA A CA 1
ATOM 807 C C . ALA A 1 103 ? -5.545 5.082 23.357 1.00 95.19 103 ALA A C 1
ATOM 809 O O . ALA A 1 103 ? -6.720 4.707 23.319 1.00 95.19 103 ALA A O 1
ATOM 810 N N . GLU A 1 104 ? -4.527 4.308 22.993 1.00 96.12 104 GLU A N 1
ATOM 811 C CA . GLU A 1 104 ? -4.672 2.935 22.521 1.00 96.12 104 GLU A CA 1
ATOM 812 C C . GLU A 1 104 ? -5.266 2.032 23.612 1.00 96.12 104 GLU A C 1
ATOM 814 O O . GLU A 1 104 ? -4.827 2.045 24.765 1.00 96.12 104 GLU A O 1
ATOM 819 N N . LYS A 1 105 ? -6.291 1.257 23.246 1.00 95.56 105 LYS A N 1
ATOM 820 C CA . LYS A 1 105 ? -6.933 0.260 24.121 1.00 95.56 105 LYS A CA 1
ATOM 821 C C . LYS A 1 105 ? -6.638 -1.168 23.708 1.00 95.56 105 LYS A C 1
ATOM 823 O O . LYS A 1 105 ? -6.638 -2.051 24.560 1.00 95.56 105 LYS A O 1
ATOM 828 N N . GLU A 1 106 ? -6.363 -1.381 22.428 1.00 90.31 106 GLU A N 1
ATOM 829 C CA . GLU A 1 106 ? -5.903 -2.660 21.907 1.00 90.31 106 GLU A CA 1
ATOM 830 C C . GLU A 1 106 ? -4.684 -2.462 21.010 1.00 90.31 106 GLU A C 1
ATOM 832 O O . GLU A 1 106 ? -4.682 -1.518 20.211 1.00 90.31 106 GLU A O 1
ATOM 837 N N . PRO A 1 107 ? -3.688 -3.365 21.096 1.00 90.25 107 PRO A N 1
ATOM 838 C CA . PRO A 1 107 ? -2.505 -3.290 20.258 1.00 90.25 107 PRO A CA 1
ATOM 839 C C . PRO A 1 107 ? -2.868 -3.413 18.772 1.00 90.25 107 PRO A C 1
ATOM 841 O O . PRO A 1 107 ? -3.800 -4.158 18.434 1.00 90.25 107 PRO A O 1
ATOM 844 N N . PRO A 1 108 ? -2.121 -2.745 17.871 1.00 95.38 108 PRO A N 1
ATOM 845 C CA . PRO A 1 108 ? -2.350 -2.844 16.443 1.00 95.38 108 PRO A CA 1
ATOM 846 C C . PRO A 1 108 ? -2.280 -4.287 15.944 1.00 95.38 108 PRO A C 1
ATOM 848 O O . PRO A 1 108 ? -1.350 -5.027 16.267 1.00 95.38 108 PRO A O 1
ATOM 851 N N . ARG A 1 109 ? -3.248 -4.680 15.115 1.00 96.38 109 ARG A N 1
ATOM 852 C CA . ARG A 1 109 ? -3.277 -5.985 14.444 1.00 96.38 109 ARG A CA 1
ATOM 853 C C . ARG A 1 109 ? -3.148 -5.799 12.944 1.00 96.38 109 ARG A C 1
ATOM 855 O O . ARG A 1 109 ? -3.847 -4.967 12.370 1.00 96.38 109 ARG A O 1
ATOM 862 N N . SER A 1 110 ? -2.275 -6.590 12.333 1.00 97.31 110 SER A N 1
ATOM 863 C CA . SER A 1 110 ? -2.049 -6.577 10.891 1.00 97.31 110 SER A CA 1
ATOM 864 C C . SER A 1 110 ? -3.024 -7.507 10.176 1.00 97.31 110 SER A C 1
ATOM 866 O O . SER A 1 110 ? -3.226 -8.647 10.604 1.00 97.31 110 SER A O 1
ATOM 868 N N . LEU A 1 111 ? -3.655 -7.014 9.112 1.00 96.50 111 LEU A N 1
ATOM 869 C CA . LEU A 1 111 ? -4.578 -7.765 8.264 1.00 96.50 111 LEU A CA 1
ATOM 870 C C . LEU A 1 111 ? -4.238 -7.544 6.783 1.00 96.50 111 LEU A C 1
ATOM 872 O O . LEU A 1 111 ? -4.072 -6.392 6.377 1.00 96.50 111 LEU A O 1
ATOM 876 N N . PRO A 1 112 ? -4.205 -8.597 5.944 1.00 96.94 112 PRO A N 1
ATOM 877 C CA . PRO A 1 112 ? -3.945 -8.440 4.515 1.00 96.94 112 PRO A CA 1
ATOM 878 C C . PRO A 1 112 ? -4.986 -7.549 3.823 1.00 96.94 112 PRO A C 1
ATOM 880 O O . PRO A 1 112 ? -6.195 -7.755 3.979 1.00 96.94 112 PRO A O 1
ATOM 883 N N . LYS A 1 113 ? -4.529 -6.610 2.987 1.00 94.69 113 LYS A N 1
ATOM 884 C CA . LYS A 1 113 ? -5.368 -5.684 2.203 1.00 94.69 113 LYS A CA 1
ATOM 885 C C . LYS A 1 113 ? -6.405 -6.428 1.367 1.00 94.69 113 LYS A C 1
ATOM 887 O O . LYS A 1 113 ? -7.572 -6.052 1.365 1.00 94.69 113 LYS A O 1
ATOM 892 N N . GLN A 1 114 ? -6.007 -7.535 0.740 1.00 92.31 114 GLN A N 1
ATOM 893 C CA . GLN A 1 114 ? -6.901 -8.359 -0.076 1.00 92.31 114 GLN A CA 1
ATOM 894 C C . GLN A 1 114 ? -8.057 -8.964 0.738 1.00 92.31 114 GLN A C 1
ATOM 896 O O . GLN A 1 114 ? -9.182 -9.051 0.250 1.00 92.31 114 GLN A O 1
ATOM 901 N N . VAL A 1 115 ? -7.809 -9.359 1.992 1.00 93.00 115 VAL A N 1
ATOM 902 C CA . VAL A 1 115 ? -8.861 -9.884 2.877 1.00 93.00 115 VAL A CA 1
ATOM 903 C C . VAL A 1 115 ? -9.837 -8.771 3.247 1.00 93.00 115 VAL A C 1
ATOM 905 O O . VAL A 1 115 ? -11.049 -8.971 3.173 1.00 93.00 115 VAL A O 1
ATOM 908 N N . VAL A 1 116 ? -9.326 -7.587 3.596 1.00 91.44 116 VAL A N 1
ATOM 909 C CA . VAL A 1 116 ? -10.152 -6.405 3.896 1.00 91.44 116 VAL A CA 1
ATOM 910 C C . VAL A 1 116 ? -11.020 -6.030 2.693 1.00 91.44 116 VAL A C 1
ATOM 912 O O . VAL A 1 116 ? -12.225 -5.820 2.840 1.00 91.44 116 VAL A O 1
ATOM 915 N N . GLU A 1 117 ? -10.434 -6.000 1.497 1.00 91.00 117 GLU A N 1
ATOM 916 C CA . GLU A 1 117 ? -11.140 -5.711 0.251 1.00 91.00 117 GLU A CA 1
ATOM 917 C C . GLU A 1 117 ? -12.237 -6.746 -0.034 1.00 91.00 117 GLU A C 1
ATOM 919 O O . GLU A 1 117 ? -13.375 -6.373 -0.327 1.00 91.00 117 GLU A O 1
ATOM 924 N N . LEU A 1 118 ? -11.927 -8.042 0.093 1.00 92.19 118 LEU A N 1
ATOM 925 C CA . LEU A 1 118 ? -12.887 -9.121 -0.132 1.00 92.19 118 LEU A CA 1
ATOM 926 C C . LEU A 1 118 ? -14.065 -9.037 0.842 1.00 92.19 118 LEU A C 1
ATOM 928 O O . LEU A 1 118 ? -15.215 -9.194 0.426 1.00 92.19 118 LEU A O 1
ATOM 932 N N . LEU A 1 119 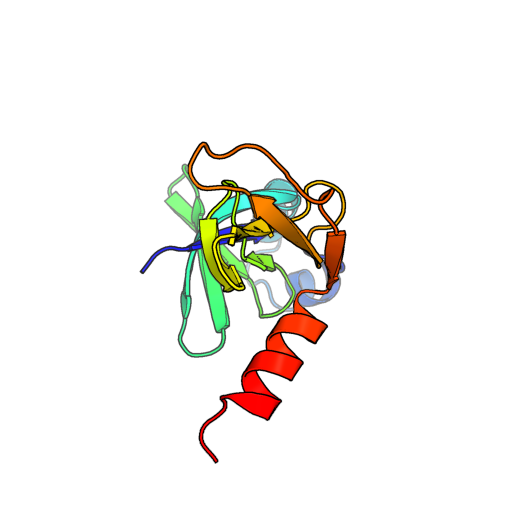? -13.804 -8.761 2.122 1.00 90.06 119 LEU A N 1
ATOM 933 C CA . LEU A 1 119 ? -14.853 -8.556 3.122 1.00 90.06 119 LEU A CA 1
ATOM 934 C C . LEU A 1 119 ? -15.714 -7.339 2.776 1.00 90.06 119 LEU A C 1
ATOM 936 O O . LEU A 1 119 ? -16.942 -7.436 2.806 1.00 90.06 119 LEU A O 1
ATOM 940 N N . GLY A 1 120 ? -15.083 -6.229 2.385 1.00 87.50 120 GLY A N 1
ATOM 941 C CA . GLY A 1 120 ? -15.771 -5.021 1.937 1.00 87.50 120 GLY A CA 1
ATOM 942 C C . GLY A 1 120 ? -16.699 -5.290 0.751 1.00 87.50 120 GLY A C 1
ATOM 943 O O . GLY A 1 120 ? -17.882 -4.952 0.797 1.00 87.50 120 GLY A O 1
ATOM 944 N N . LYS A 1 121 ? -16.195 -5.975 -0.281 1.00 89.62 121 LYS A N 1
ATOM 945 C CA . LYS A 1 121 ? -16.975 -6.384 -1.459 1.00 89.62 121 LYS A CA 1
ATOM 946 C C . LYS A 1 121 ? -18.106 -7.349 -1.100 1.00 89.62 121 LYS A C 1
ATOM 948 O O . LYS A 1 121 ? -19.217 -7.179 -1.584 1.00 89.62 121 LYS A O 1
ATOM 953 N N . THR A 1 122 ? -17.848 -8.331 -0.240 1.00 91.50 122 THR A N 1
ATOM 954 C CA . THR A 1 122 ? -18.838 -9.359 0.126 1.00 91.50 122 THR A CA 1
ATOM 955 C C . THR A 1 122 ? -20.013 -8.774 0.909 1.00 91.50 122 THR A C 1
ATOM 957 O O . THR A 1 122 ? -21.159 -9.142 0.660 1.00 91.50 122 THR A O 1
ATOM 960 N N . TRP A 1 123 ? -19.744 -7.867 1.851 1.00 87.25 123 TRP A N 1
ATOM 961 C CA . TRP A 1 123 ? -20.771 -7.309 2.736 1.00 87.25 123 TRP A CA 1
ATOM 962 C C . TRP A 1 123 ? -21.421 -6.029 2.210 1.00 87.25 123 TRP A C 1
ATOM 964 O O . TRP A 1 123 ? -22.595 -5.789 2.490 1.00 87.25 123 TRP A O 1
ATOM 974 N N . PHE A 1 124 ? -20.677 -5.211 1.464 1.00 83.50 124 PHE A N 1
ATOM 975 C CA . PHE A 1 124 ? -21.110 -3.872 1.046 1.00 83.50 124 PHE A CA 1
ATOM 976 C C . PHE A 1 124 ? -21.048 -3.647 -0.467 1.00 83.50 124 PHE A C 1
ATOM 978 O O . PHE A 1 124 ? -21.458 -2.586 -0.943 1.00 83.50 124 PHE A O 1
ATOM 985 N N . GLY A 1 125 ? -20.558 -4.619 -1.240 1.00 72.56 125 GLY A N 1
ATOM 986 C CA . GLY A 1 125 ? -20.644 -4.576 -2.693 1.00 72.56 125 GLY A CA 1
ATOM 987 C C . GLY A 1 125 ? -22.107 -4.549 -3.125 1.00 72.56 125 GLY A C 1
ATOM 988 O O . GLY A 1 125 ? -22.918 -5.362 -2.680 1.00 72.56 125 GLY A O 1
ATOM 989 N N . LYS A 1 126 ? -22.464 -3.592 -3.987 1.00 61.19 126 LYS A N 1
ATOM 990 C CA . LYS A 1 126 ? -23.761 -3.629 -4.668 1.00 61.19 126 LYS A CA 1
ATOM 991 C C . LYS A 1 126 ? -23.807 -4.906 -5.515 1.00 61.19 126 LYS A C 1
ATOM 993 O O . LYS A 1 126 ? -22.854 -5.171 -6.244 1.00 61.19 126 LYS A O 1
AT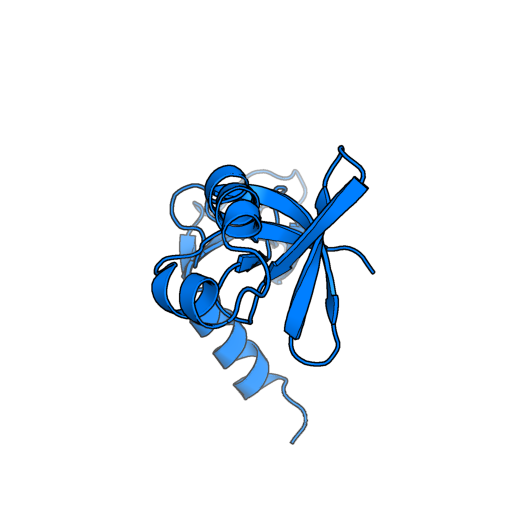OM 998 N N . LYS A 1 127 ? -24.882 -5.686 -5.368 1.00 55.91 127 LYS A N 1
ATOM 999 C CA . LYS A 1 127 ? -25.204 -6.775 -6.298 1.00 55.91 127 LYS A CA 1
ATOM 1000 C C . LYS A 1 127 ? -25.450 -6.232 -7.698 1.00 55.91 127 LYS A C 1
ATOM 1002 O O . LYS A 1 127 ? -26.011 -5.115 -7.783 1.00 55.91 127 LYS A O 1
#

Solvent-accessible surface area (backbone atoms only — not comparable to full-atom values): 7370 Å² total; per-residue (Å²): 120,72,41,46,30,30,33,50,64,89,68,63,65,69,53,66,77,69,50,91,51,77,74,57,53,55,56,56,62,70,44,46,76,40,75,45,66,20,40,66,47,97,90,47,36,33,40,33,76,42,97,87,74,51,70,51,77,34,53,76,70,31,48,31,79,51,37,91,55,83,37,84,72,49,71,57,91,82,28,40,30,31,33,23,46,28,93,90,38,75,64,23,30,28,37,34,36,20,42,94,85,66,49,74,78,45,78,72,43,79,43,49,45,68,58,55,50,50,52,46,45,72,77,68,46,82,129

Organism: NCBI:txid33942

Sequence (127 aa):
MKRRVKVTIEDFAPLKENLNNPEELALYEAANGHIYDAEIEHDGYAVIDLPDGEYIELAPGEYQIMIEEWTKAGVIGELTLETKSDPADDKALLYRLVDASGAEKEPPRSLPKQVVELLGKTWFGKK

Nearest PDB structures (foldseek):
  3pm7-assembly1_A  TM=5.137E-01  e=3.002E+00  Enterococcus faecalis
  5c4j-assembly1_H  TM=4.634E-01  e=5.533E+00  Saccharomyces cerevisiae S288C
  5nmr-assembly1_A  TM=4.011E-01  e=4.951E+00  Mus musculus
  8t8r-assembly1_A  TM=3.760E-01  e=6.184E+00  Homo sapiens

Secondary structure (DSSP, 8-state):
-EEEEEE--S--HHHHHH-SSGGGHHHHHHHTT-EEEEEE-TTS-EEEE-TTS-EEEE-TTSEEE---S-EEEEEETTEEEEEEEETTEEEEEEEEEE-TT--EEEEEEEEEHHHHHHHHHHHH---

Radius of gyration: 17.45 Å; Cα contacts (8 Å, |Δi|>4): 209; chains: 1; bounding box: 42×25×50 Å

Mean predicted aligned error: 4.32 Å

Foldseek 3Di:
DWFKKAFAAPDCVVVCVPDPDNVCSVVSVVRHRHIATWDQDPQGWTWGQDPVRDIDIHDVPRIAGFFADWDFPQDDPQWTWTWGQDPVDSQWIWIFTAHPVRHTPDDTDIDGPVVVVVVCCVPPNDD

pLDDT: mean 93.2, std 6.22, range [55.91, 97.81]